Protein AF-A0A2H9N7B2-F1 (afdb_monomer_lite)

Foldseek 3Di:
DLLVVCVVVVVVLVNVLLVVLLQQLLQQLQVQWDQDAPWATAHALQRLLVSLQVSLVVRPVPQSLSSLLRSSLNSLQNRRPVSCVVCVVVNVDPDHDRCTRNSVSNNVVSNVVSVVVD

Sequence (118 aa):
YEFIRMLVSGHFIQILITIISVIIVSVFCHMFAKPVKGVGIAIPFFLPPFITVLVAFLLARGNAAAVAYISGTLGTLIGADISNLDKLDELGAPVASIGGAGTFDGIFLTGILSVLLI

Structure (mmCIF, N/CA/C/O backbone):
data_AF-A0A2H9N7B2-F1
#
_entry.id   AF-A0A2H9N7B2-F1
#
loop_
_atom_site.group_PDB
_atom_site.id
_atom_site.type_symbol
_atom_site.label_atom_id
_atom_site.label_alt_id
_atom_site.label_comp_id
_atom_site.label_asym_id
_atom_site.label_entity_id
_atom_site.label_seq_id
_atom_site.pdbx_PDB_ins_code
_atom_site.Cartn_x
_atom_site.Cartn_y
_atom_site.Cartn_z
_atom_site.occupancy
_atom_site.B_iso_or_equiv
_atom_site.auth_seq_id
_atom_site.auth_comp_id
_atom_site.auth_asym_id
_atom_site.auth_atom_id
_atom_site.pdbx_PDB_model_num
ATOM 1 N N . TYR A 1 1 ? 13.371 -5.944 -1.537 1.00 76.50 1 TYR A N 1
ATOM 2 C CA . TYR A 1 1 ? 14.180 -6.612 -2.576 1.00 76.50 1 TYR A CA 1
ATOM 3 C C . TYR A 1 1 ? 14.069 -5.888 -3.919 1.00 76.50 1 TYR A C 1
ATOM 5 O O . TYR A 1 1 ? 15.065 -5.303 -4.322 1.00 76.50 1 TYR A O 1
ATOM 13 N N . GLU A 1 2 ? 12.889 -5.810 -4.553 1.00 78.38 2 GLU A N 1
ATOM 14 C CA . GLU A 1 2 ? 12.726 -5.174 -5.883 1.00 78.38 2 GLU A CA 1
ATOM 15 C C . GLU A 1 2 ? 13.237 -3.725 -5.970 1.00 78.38 2 GLU A C 1
ATOM 17 O O . GLU A 1 2 ? 13.931 -3.371 -6.917 1.00 78.38 2 GLU A O 1
ATOM 22 N N . PHE A 1 3 ? 13.000 -2.902 -4.944 1.00 77.62 3 PHE A N 1
ATOM 23 C CA . PHE A 1 3 ? 13.512 -1.525 -4.916 1.00 77.62 3 PHE A CA 1
ATOM 24 C C . PHE A 1 3 ? 15.052 -1.453 -4.947 1.00 77.62 3 PHE A C 1
ATOM 26 O O . PHE A 1 3 ? 15.635 -0.659 -5.681 1.00 77.62 3 PHE A O 1
ATOM 33 N N . ILE A 1 4 ? 15.724 -2.329 -4.191 1.00 80.12 4 ILE A N 1
ATOM 34 C CA . ILE A 1 4 ? 17.193 -2.420 -4.169 1.00 80.12 4 ILE A CA 1
ATOM 35 C C . ILE A 1 4 ? 17.701 -2.925 -5.521 1.00 80.12 4 ILE A C 1
ATOM 37 O O . ILE A 1 4 ? 18.676 -2.399 -6.050 1.00 80.12 4 ILE A O 1
ATOM 41 N N . ARG A 1 5 ? 17.015 -3.906 -6.115 1.00 81.00 5 ARG A N 1
ATOM 42 C CA . ARG A 1 5 ? 17.339 -4.419 -7.448 1.00 81.00 5 ARG A CA 1
ATOM 43 C C . ARG A 1 5 ? 17.267 -3.311 -8.505 1.00 81.00 5 ARG A C 1
ATOM 45 O O . ARG A 1 5 ? 18.205 -3.166 -9.279 1.00 81.00 5 ARG A O 1
ATOM 52 N N . MET A 1 6 ? 16.217 -2.487 -8.494 1.00 79.06 6 MET A N 1
ATOM 53 C CA . MET A 1 6 ? 16.089 -1.334 -9.398 1.00 79.06 6 MET A CA 1
ATOM 54 C C . MET A 1 6 ? 17.223 -0.314 -9.221 1.00 79.06 6 MET A C 1
ATOM 56 O O . MET A 1 6 ? 17.749 0.180 -10.221 1.00 79.06 6 MET A O 1
ATOM 60 N N . LEU A 1 7 ? 17.616 -0.028 -7.972 1.00 79.00 7 LEU A N 1
ATOM 61 C CA . LEU A 1 7 ? 18.741 0.858 -7.647 1.00 79.00 7 LEU A CA 1
ATOM 62 C C . LEU A 1 7 ? 20.065 0.332 -8.201 1.00 79.00 7 LEU A C 1
ATOM 64 O O . LEU A 1 7 ? 20.788 1.070 -8.865 1.00 79.00 7 LEU A O 1
ATOM 68 N N . VAL A 1 8 ? 20.365 -0.946 -7.970 1.00 79.88 8 VAL A N 1
ATOM 69 C CA . VAL A 1 8 ? 21.622 -1.569 -8.411 1.00 79.88 8 VAL A CA 1
ATOM 70 C C . VAL A 1 8 ? 21.688 -1.696 -9.938 1.00 79.88 8 VAL A C 1
ATOM 72 O O . VAL A 1 8 ? 22.760 -1.555 -10.516 1.00 79.88 8 VAL A O 1
ATOM 75 N N . SER A 1 9 ? 20.554 -1.910 -10.611 1.00 78.94 9 SER A N 1
ATOM 76 C CA . SER A 1 9 ? 20.481 -1.974 -12.078 1.00 78.94 9 SER A CA 1
ATOM 77 C C . SER A 1 9 ? 20.488 -0.605 -12.776 1.00 78.94 9 SER A C 1
ATOM 79 O O . SER A 1 9 ? 20.444 -0.559 -14.002 1.00 78.94 9 SER A O 1
ATOM 81 N N . GLY A 1 10 ? 20.525 0.511 -12.036 1.00 79.31 10 GLY A N 1
ATOM 82 C CA . GLY A 1 10 ? 20.560 1.858 -12.617 1.00 79.31 10 GLY A CA 1
ATOM 83 C C . GLY A 1 10 ? 19.252 2.297 -13.289 1.00 79.31 10 GLY A C 1
ATOM 84 O O . GLY A 1 10 ? 19.253 3.216 -14.107 1.00 79.31 10 GLY A O 1
ATOM 85 N N . HIS A 1 11 ? 18.114 1.677 -12.954 1.00 82.50 11 HIS A N 1
ATOM 86 C CA . HIS A 1 11 ? 16.809 2.003 -13.541 1.00 82.50 11 HIS A CA 1
ATOM 87 C C . HIS A 1 11 ? 16.173 3.252 -12.897 1.00 82.50 11 HIS A C 1
ATOM 89 O O . HIS A 1 11 ? 15.059 3.204 -12.375 1.00 82.50 11 HIS A O 1
ATOM 95 N N . PHE A 1 12 ? 16.864 4.396 -12.940 1.00 85.75 12 PHE A N 1
ATOM 96 C CA . PHE A 1 12 ? 16.452 5.635 -12.258 1.00 85.75 12 PHE A CA 1
ATOM 97 C C . PHE A 1 12 ? 15.040 6.112 -12.626 1.00 85.75 12 PHE A C 1
ATOM 99 O O . PHE A 1 12 ? 14.281 6.532 -11.755 1.00 85.75 12 PHE A O 1
ATOM 106 N N . ILE A 1 13 ? 14.652 5.987 -13.898 1.00 87.69 13 ILE A N 1
ATOM 107 C CA . ILE A 1 13 ? 13.305 6.348 -14.367 1.00 87.69 13 ILE A CA 1
ATOM 108 C C . ILE A 1 13 ? 12.238 5.467 -13.698 1.00 87.69 13 ILE A C 1
ATOM 110 O O . ILE A 1 13 ? 11.210 5.972 -13.258 1.00 87.69 13 ILE A O 1
ATOM 114 N N . GLN A 1 14 ? 12.490 4.162 -13.559 1.00 88.38 14 GLN A N 1
ATOM 115 C CA . GLN A 1 14 ? 11.549 3.239 -12.915 1.00 88.38 14 GLN A CA 1
ATOM 116 C C . GLN A 1 14 ? 11.439 3.493 -11.412 1.00 88.38 14 GLN A C 1
ATOM 118 O O . GLN A 1 14 ? 10.354 3.366 -10.847 1.00 88.38 14 GLN A O 1
ATOM 123 N N . ILE A 1 15 ? 12.533 3.897 -10.765 1.00 90.69 15 ILE A N 1
ATOM 124 C CA . ILE A 1 15 ? 12.521 4.301 -9.354 1.00 90.69 15 ILE A CA 1
ATOM 125 C C . ILE A 1 15 ? 11.640 5.535 -9.173 1.00 90.69 15 ILE A C 1
ATOM 127 O O . ILE A 1 15 ? 10.780 5.543 -8.295 1.00 90.69 15 ILE A O 1
ATOM 131 N N . LEU A 1 16 ? 11.798 6.545 -10.034 1.00 93.12 16 LEU A N 1
ATOM 132 C CA . LEU A 1 16 ? 10.959 7.741 -9.999 1.00 93.12 16 LEU A CA 1
ATOM 133 C C . LEU A 1 16 ? 9.479 7.390 -10.208 1.00 93.12 16 LEU A C 1
ATOM 135 O O . LEU A 1 16 ? 8.634 7.820 -9.426 1.00 93.12 16 LEU A O 1
ATOM 139 N N . ILE A 1 17 ? 9.171 6.547 -11.200 1.00 94.88 17 ILE A N 1
ATOM 140 C CA . ILE A 1 17 ? 7.812 6.034 -11.440 1.00 94.88 17 ILE A CA 1
ATOM 141 C C . ILE A 1 17 ? 7.275 5.301 -10.206 1.00 94.88 17 ILE A C 1
ATOM 143 O O . ILE A 1 17 ? 6.119 5.494 -9.836 1.00 94.88 17 ILE A O 1
ATOM 147 N N . THR A 1 18 ? 8.102 4.491 -9.544 1.00 95.38 18 THR A N 1
ATOM 148 C CA . THR A 1 18 ? 7.714 3.750 -8.337 1.00 95.38 18 THR A CA 1
ATOM 149 C C . THR A 1 18 ? 7.363 4.699 -7.200 1.00 95.38 18 THR A C 1
ATOM 151 O O . THR A 1 18 ? 6.316 4.536 -6.585 1.00 95.38 18 THR A O 1
ATOM 154 N N . ILE A 1 19 ? 8.192 5.716 -6.948 1.00 96.06 19 ILE A N 1
ATOM 155 C CA . ILE A 1 19 ? 7.944 6.718 -5.901 1.00 96.06 19 ILE A CA 1
ATOM 156 C C . ILE A 1 19 ? 6.648 7.481 -6.188 1.00 96.06 19 ILE A C 1
ATOM 158 O O . ILE A 1 19 ? 5.801 7.600 -5.305 1.00 96.06 19 ILE A O 1
ATOM 162 N N . ILE A 1 20 ? 6.449 7.935 -7.430 1.00 97.06 20 ILE A N 1
ATOM 163 C CA . ILE A 1 20 ? 5.206 8.604 -7.845 1.00 97.06 20 ILE A CA 1
ATOM 164 C C . ILE A 1 20 ? 4.004 7.672 -7.641 1.00 97.06 20 ILE A C 1
ATOM 166 O O . ILE A 1 20 ? 2.986 8.089 -7.097 1.00 97.06 20 ILE A O 1
ATOM 170 N N . SER A 1 21 ? 4.134 6.398 -8.010 1.00 97.00 21 SER A N 1
ATOM 171 C CA . SER A 1 21 ? 3.070 5.404 -7.847 1.00 97.00 21 SER A CA 1
ATOM 172 C C . SER A 1 21 ? 2.733 5.159 -6.373 1.00 97.00 21 SER A C 1
ATOM 174 O O . SER A 1 21 ? 1.557 5.103 -6.027 1.00 97.00 21 SER A O 1
ATOM 176 N N . VAL A 1 22 ? 3.739 5.073 -5.490 1.00 98.19 22 VAL A N 1
ATOM 177 C CA . VAL A 1 22 ? 3.549 4.969 -4.029 1.00 98.19 22 VAL A CA 1
ATOM 178 C C . VAL A 1 22 ? 2.765 6.170 -3.508 1.00 98.19 22 VAL A C 1
ATOM 180 O O . VAL A 1 22 ? 1.804 5.985 -2.766 1.00 98.19 22 VAL A O 1
ATOM 183 N N . ILE A 1 23 ? 3.138 7.387 -3.917 1.00 98.25 23 ILE A N 1
ATOM 184 C CA . ILE A 1 23 ? 2.455 8.618 -3.497 1.00 98.25 23 ILE A CA 1
ATOM 185 C C . ILE A 1 23 ? 0.991 8.593 -3.945 1.00 98.25 23 ILE A C 1
ATOM 187 O O . ILE A 1 23 ? 0.105 8.836 -3.130 1.00 98.25 23 ILE A O 1
ATOM 191 N N . ILE A 1 24 ? 0.723 8.252 -5.210 1.00 98.06 24 ILE A N 1
ATOM 192 C CA . ILE A 1 24 ? -0.645 8.185 -5.740 1.00 98.06 24 ILE A CA 1
ATOM 193 C C . ILE A 1 24 ? -1.472 7.166 -4.949 1.00 98.06 24 ILE A C 1
ATOM 195 O O . ILE A 1 24 ? -2.524 7.519 -4.417 1.00 98.06 24 ILE A O 1
ATOM 199 N N . VAL A 1 25 ? -0.993 5.925 -4.822 1.00 98.06 25 VAL A N 1
ATOM 200 C CA . VAL A 1 25 ? -1.706 4.865 -4.087 1.00 98.06 25 VAL A CA 1
ATOM 201 C C . VAL A 1 25 ? -1.942 5.279 -2.632 1.00 98.06 25 VAL A C 1
ATOM 203 O O . VAL A 1 25 ? -3.043 5.085 -2.121 1.00 98.06 25 VAL A O 1
ATOM 206 N N . SER A 1 26 ? -0.957 5.909 -1.986 1.00 98.12 26 SER A N 1
ATOM 207 C CA . SER A 1 26 ? -1.073 6.411 -0.614 1.00 98.12 26 SER A CA 1
ATOM 208 C C . SER A 1 26 ? -2.157 7.470 -0.462 1.00 98.12 26 SER A C 1
ATOM 210 O O . SER A 1 26 ? -2.953 7.391 0.471 1.00 98.12 26 SER A O 1
ATOM 212 N N . VAL A 1 27 ? -2.226 8.444 -1.372 1.00 98.19 27 VAL A N 1
ATOM 213 C CA . VAL A 1 27 ? -3.264 9.486 -1.336 1.00 98.19 27 VAL A CA 1
ATOM 214 C C . VAL A 1 27 ? -4.651 8.857 -1.464 1.00 98.19 27 VAL A C 1
ATOM 216 O O . VAL A 1 27 ? -5.527 9.141 -0.649 1.00 98.19 27 VAL A O 1
ATOM 219 N N . PHE A 1 28 ? -4.841 7.947 -2.423 1.00 97.75 28 PHE A N 1
ATOM 220 C CA . PHE A 1 28 ? -6.118 7.249 -2.584 1.00 97.75 28 PHE A CA 1
ATOM 221 C C . PHE A 1 28 ? -6.470 6.396 -1.360 1.00 97.75 28 PHE A C 1
ATOM 223 O O . PHE A 1 28 ? -7.598 6.466 -0.886 1.00 97.75 28 PHE A O 1
ATOM 230 N N . CYS A 1 29 ? -5.533 5.627 -0.805 1.00 97.12 29 CYS A N 1
ATOM 231 C CA . CYS A 1 29 ? -5.814 4.815 0.382 1.00 97.12 29 CYS A CA 1
ATOM 232 C C . CYS A 1 29 ? -6.170 5.689 1.592 1.00 97.12 29 CYS A C 1
ATOM 234 O O . CYS A 1 29 ? -7.132 5.386 2.294 1.00 97.12 29 CYS A O 1
ATOM 236 N N . HIS A 1 30 ? -5.468 6.808 1.790 1.00 96.62 30 HIS A N 1
ATOM 237 C CA . HIS A 1 30 ? -5.751 7.746 2.875 1.00 96.62 30 HIS A CA 1
ATOM 238 C C . HIS A 1 30 ? -7.154 8.354 2.778 1.00 96.62 30 HIS A C 1
ATOM 240 O O . HIS A 1 30 ? -7.870 8.405 3.774 1.00 96.62 30 HIS A O 1
ATOM 246 N N . MET A 1 31 ? -7.581 8.757 1.576 1.00 96.56 31 MET A N 1
ATOM 247 C CA . MET A 1 31 ? -8.902 9.362 1.356 1.00 96.56 31 MET A CA 1
ATOM 248 C C . MET A 1 31 ? -10.072 8.441 1.730 1.00 96.56 31 MET A C 1
ATOM 250 O O . MET A 1 31 ? -11.151 8.924 2.070 1.00 96.56 31 MET A O 1
ATOM 254 N N . PHE A 1 32 ? -9.880 7.124 1.642 1.00 95.62 32 PHE A N 1
ATOM 255 C CA . PHE A 1 32 ? -10.924 6.133 1.911 1.00 95.62 32 PHE A CA 1
ATOM 256 C C . PHE A 1 32 ? -10.754 5.419 3.257 1.00 95.62 32 PHE A C 1
ATOM 258 O O . PHE A 1 32 ? -11.638 4.651 3.645 1.00 95.62 32 PHE A O 1
ATOM 265 N N . ALA A 1 33 ? -9.660 5.683 3.972 1.00 94.38 33 ALA A N 1
ATOM 266 C CA . ALA A 1 33 ? -9.403 5.152 5.299 1.00 94.38 33 ALA A CA 1
ATOM 267 C C . ALA A 1 33 ? -10.294 5.814 6.348 1.00 94.38 33 ALA A C 1
ATOM 269 O O . ALA A 1 33 ? -10.448 7.037 6.388 1.00 94.38 33 ALA A O 1
ATOM 270 N N . LYS A 1 34 ? -10.894 4.990 7.208 1.00 92.25 34 LYS A N 1
ATOM 271 C CA . LYS A 1 34 ? -11.778 5.449 8.281 1.00 92.25 34 LYS A CA 1
ATOM 272 C C . LYS A 1 34 ? -11.426 4.761 9.596 1.00 92.25 34 LYS A C 1
ATOM 274 O O . LYS A 1 34 ? -11.335 3.534 9.614 1.00 92.25 34 LYS A O 1
ATOM 279 N N . PRO A 1 35 ? -11.282 5.505 10.702 1.00 89.50 35 PRO A N 1
ATOM 280 C CA . PRO A 1 35 ? -11.165 4.897 12.017 1.00 89.50 35 PRO A CA 1
ATOM 281 C C . PRO A 1 35 ? -12.504 4.247 12.394 1.00 89.50 35 PRO A C 1
ATOM 283 O O . PRO A 1 35 ? -13.557 4.885 12.388 1.00 89.50 35 PRO A O 1
ATOM 286 N N . VAL A 1 36 ? -12.474 2.953 12.701 1.00 88.19 36 VAL A N 1
ATOM 287 C CA . VAL A 1 36 ? -13.634 2.163 13.123 1.00 88.19 36 VAL A CA 1
ATOM 288 C C . VAL A 1 36 ? -13.364 1.610 14.518 1.00 88.19 36 VAL A C 1
ATOM 290 O O . VAL A 1 36 ? -12.439 0.821 14.732 1.00 88.19 36 VAL A O 1
ATOM 293 N N . LYS A 1 37 ? -14.191 2.019 15.487 1.00 86.38 37 LYS A N 1
ATOM 294 C CA . LYS A 1 37 ? -14.072 1.610 16.895 1.00 86.38 37 LYS A CA 1
ATOM 295 C C . LYS A 1 37 ? -14.065 0.089 17.036 1.00 86.38 37 LYS A C 1
ATOM 297 O O . LYS A 1 37 ? -14.906 -0.596 16.459 1.00 86.38 37 LYS A O 1
ATOM 302 N N . GLY A 1 38 ? -13.115 -0.426 17.815 1.00 81.69 38 GLY A N 1
ATOM 303 C CA . GLY A 1 38 ? -12.940 -1.864 18.048 1.00 81.69 38 GLY A CA 1
ATOM 304 C C . GLY A 1 38 ? -12.367 -2.659 16.867 1.00 81.69 38 GLY A C 1
ATOM 305 O O . GLY A 1 38 ? -12.166 -3.860 17.009 1.00 81.69 38 GLY A O 1
ATOM 306 N N . VAL A 1 39 ? -12.086 -2.015 15.728 1.00 83.06 39 VAL A N 1
ATOM 307 C CA . VAL A 1 39 ? -11.543 -2.661 14.521 1.00 83.06 39 VAL A CA 1
ATOM 308 C C . VAL A 1 39 ? -10.171 -2.087 14.153 1.00 83.06 39 VAL A C 1
ATOM 310 O O . VAL A 1 39 ? -9.245 -2.846 13.880 1.00 83.06 39 VAL A O 1
ATOM 313 N N . GLY A 1 40 ? -10.015 -0.762 14.188 1.00 87.06 40 GLY A N 1
ATOM 314 C CA . GLY A 1 40 ? -8.806 -0.065 13.742 1.00 87.06 40 GLY A CA 1
ATOM 315 C C . GLY A 1 40 ? -9.093 0.837 12.547 1.00 87.06 40 GLY A C 1
ATOM 316 O O . GLY A 1 40 ? -10.205 1.342 12.401 1.00 87.06 40 GLY A O 1
ATOM 317 N N . ILE A 1 41 ? -8.095 1.057 11.694 1.00 90.75 41 ILE A N 1
ATOM 318 C CA . ILE A 1 41 ? -8.230 1.919 10.518 1.00 90.75 41 ILE A CA 1
ATOM 319 C C . ILE A 1 41 ? -8.663 1.062 9.333 1.00 90.75 41 ILE A C 1
ATOM 321 O O . ILE A 1 41 ? -7.892 0.259 8.820 1.00 90.75 41 ILE A O 1
ATOM 325 N N . ALA A 1 42 ? -9.925 1.197 8.934 1.00 92.19 42 ALA A N 1
ATOM 326 C CA . ALA A 1 42 ? -10.530 0.362 7.911 1.00 92.19 42 ALA A CA 1
ATOM 327 C C . ALA A 1 42 ? -10.467 1.013 6.529 1.00 92.19 42 ALA A C 1
ATOM 329 O O . ALA A 1 42 ? -10.747 2.207 6.383 1.00 92.19 42 ALA A O 1
ATOM 330 N N . ILE A 1 43 ? -10.189 0.201 5.509 1.00 95.12 43 ILE A N 1
ATOM 331 C CA . ILE A 1 43 ? -10.286 0.579 4.095 1.00 95.12 43 ILE A CA 1
ATOM 332 C C . ILE A 1 43 ? -11.082 -0.475 3.314 1.00 95.12 43 ILE A C 1
ATOM 334 O O . ILE A 1 43 ? -11.098 -1.648 3.694 1.00 95.12 43 ILE A O 1
ATOM 338 N N . PRO A 1 44 ? -11.720 -0.117 2.186 1.00 94.44 44 PRO A N 1
ATOM 339 C CA . PRO A 1 44 ? -12.296 -1.114 1.290 1.00 94.44 44 PRO A CA 1
ATOM 340 C C . PRO A 1 44 ? -11.191 -2.022 0.723 1.00 94.44 44 PRO A C 1
ATOM 342 O O . PRO A 1 44 ? -10.304 -1.541 0.022 1.00 94.44 44 PRO A O 1
ATOM 345 N N . PHE A 1 45 ? -11.255 -3.331 0.983 1.00 90.88 45 PHE A N 1
ATOM 346 C CA . PHE A 1 45 ? -10.170 -4.274 0.653 1.00 90.88 45 PHE A CA 1
ATOM 347 C C . PHE A 1 45 ? -9.780 -4.305 -0.840 1.00 90.88 45 PHE A C 1
ATOM 349 O O . PHE A 1 45 ? -8.637 -4.585 -1.184 1.00 90.88 45 PHE A O 1
ATOM 356 N N . PHE A 1 46 ? -10.720 -4.016 -1.746 1.00 93.62 46 PHE A N 1
ATOM 357 C CA . PHE A 1 46 ? -10.492 -4.016 -3.196 1.00 93.62 46 PHE A CA 1
ATOM 358 C C . PHE A 1 46 ? -9.913 -2.695 -3.723 1.00 93.62 46 PHE A C 1
ATOM 360 O O . PHE A 1 46 ? -9.452 -2.642 -4.864 1.00 93.62 46 PHE A O 1
ATOM 367 N N . LEU A 1 47 ? -9.947 -1.624 -2.924 1.00 95.25 47 LEU A N 1
ATOM 368 C CA . LEU A 1 47 ? -9.508 -0.303 -3.360 1.00 95.25 47 LEU A CA 1
ATOM 369 C C . LEU A 1 47 ? -7.997 -0.273 -3.644 1.00 95.25 47 LEU A C 1
ATOM 371 O O . LEU A 1 47 ? -7.642 0.121 -4.757 1.00 95.25 47 LEU A O 1
ATOM 375 N N . PRO A 1 48 ? -7.105 -0.718 -2.733 1.00 96.06 48 PRO A N 1
ATOM 376 C CA . PRO A 1 48 ? -5.678 -0.724 -3.032 1.00 96.06 48 PRO A CA 1
ATOM 377 C C . PRO A 1 48 ? -5.286 -1.515 -4.285 1.00 96.06 48 PRO A C 1
ATOM 379 O O . PRO A 1 48 ? -4.660 -0.920 -5.162 1.00 96.06 48 PRO A O 1
ATOM 382 N N . PRO A 1 49 ? -5.698 -2.789 -4.461 1.00 96.31 49 PRO A N 1
ATOM 383 C CA . PRO A 1 49 ? -5.311 -3.558 -5.640 1.00 96.31 49 PRO A CA 1
ATOM 384 C C . PRO A 1 49 ? -5.809 -2.924 -6.937 1.00 96.31 49 PRO A C 1
ATOM 386 O O . PRO A 1 49 ? -5.075 -2.893 -7.923 1.00 96.31 49 PRO A O 1
ATOM 389 N N . PHE A 1 50 ? -7.022 -2.367 -6.941 1.00 96.62 50 PHE A N 1
ATOM 390 C CA . PHE A 1 50 ? -7.566 -1.704 -8.121 1.00 96.62 50 PHE A CA 1
ATOM 391 C C . PHE A 1 50 ? -6.755 -0.462 -8.514 1.00 96.62 50 PHE A C 1
ATOM 393 O O . PHE A 1 50 ? -6.331 -0.337 -9.666 1.00 96.62 50 PHE A O 1
ATOM 400 N N . ILE A 1 51 ? -6.499 0.438 -7.557 1.00 97.31 51 ILE A N 1
ATOM 401 C CA . ILE A 1 51 ? -5.726 1.660 -7.812 1.00 97.31 51 ILE A CA 1
ATOM 402 C C . ILE A 1 51 ? -4.298 1.307 -8.223 1.00 97.31 51 ILE A C 1
ATOM 404 O O . ILE A 1 51 ? -3.779 1.871 -9.184 1.00 97.31 51 ILE A O 1
ATOM 408 N N . THR A 1 52 ? -3.671 0.342 -7.554 1.00 96.88 52 THR A N 1
ATOM 409 C CA . THR A 1 52 ? -2.307 -0.074 -7.873 1.00 96.88 52 THR A CA 1
ATOM 410 C C . THR A 1 52 ? -2.180 -0.648 -9.277 1.00 96.88 52 THR A C 1
ATOM 412 O O . THR A 1 52 ? -1.267 -0.252 -10.000 1.00 96.88 52 THR A O 1
ATOM 415 N N . VAL A 1 53 ? -3.079 -1.546 -9.691 1.00 95.50 53 VAL A N 1
ATOM 416 C CA . VAL A 1 53 ? -3.052 -2.116 -11.047 1.00 95.50 53 VAL A CA 1
ATOM 417 C C . VAL A 1 53 ? -3.213 -1.016 -12.091 1.00 95.50 53 VAL A C 1
ATOM 419 O O . VAL A 1 53 ? -2.452 -0.974 -13.056 1.00 95.50 53 VAL A O 1
ATOM 422 N N . LEU A 1 54 ? -4.149 -0.087 -11.877 1.00 95.88 54 LEU A N 1
ATOM 423 C CA . LEU A 1 54 ? -4.383 1.031 -12.788 1.00 95.88 54 LEU A CA 1
ATOM 424 C C . LEU A 1 54 ? -3.143 1.930 -12.902 1.00 95.88 54 LEU A C 1
ATOM 426 O O . LEU A 1 54 ? -2.699 2.240 -14.007 1.00 95.88 54 LEU A O 1
ATOM 430 N N . VAL A 1 55 ? -2.546 2.311 -11.773 1.00 96.12 55 VAL A N 1
ATOM 431 C CA . VAL A 1 55 ? -1.353 3.170 -11.733 1.00 96.12 55 VAL A CA 1
ATOM 432 C C . VAL A 1 55 ? -0.148 2.477 -12.373 1.00 96.12 55 VAL A C 1
ATOM 434 O O . VAL A 1 55 ? 0.523 3.071 -13.219 1.00 96.12 55 VAL A O 1
ATOM 437 N N . ALA A 1 56 ? 0.109 1.214 -12.029 1.00 95.06 56 ALA A N 1
ATOM 438 C CA . ALA A 1 56 ? 1.227 0.453 -12.578 1.00 95.06 56 ALA A CA 1
ATOM 439 C C . ALA A 1 56 ? 1.077 0.220 -14.089 1.00 95.06 56 ALA A C 1
ATOM 441 O O . ALA A 1 56 ? 2.044 0.381 -14.833 1.00 95.06 56 ALA A O 1
ATOM 442 N N . PHE A 1 57 ? -0.133 -0.088 -14.563 1.00 93.00 57 PHE A N 1
ATOM 443 C CA . PHE A 1 57 ? -0.408 -0.277 -15.987 1.00 93.00 57 PHE A CA 1
ATOM 444 C C . PHE A 1 57 ? -0.192 1.007 -16.804 1.00 93.00 57 PHE A C 1
ATOM 446 O O . PHE A 1 57 ? 0.340 0.962 -17.916 1.00 93.00 57 PHE A O 1
ATOM 453 N N . LEU A 1 58 ? -0.573 2.165 -16.254 1.00 93.94 58 LEU A N 1
ATOM 454 C CA . LEU A 1 58 ? -0.425 3.450 -16.938 1.00 93.94 58 LEU A CA 1
ATOM 455 C C . LEU A 1 58 ? 1.015 3.976 -16.919 1.00 93.94 58 LEU A C 1
ATOM 457 O O . LEU A 1 58 ? 1.481 4.489 -17.936 1.00 93.94 58 LEU A O 1
ATOM 461 N N . LEU A 1 59 ? 1.712 3.865 -15.784 1.00 93.00 59 LEU A N 1
ATOM 462 C CA . LEU A 1 59 ? 2.994 4.545 -15.574 1.00 93.00 59 LEU A CA 1
ATOM 463 C C . LEU A 1 59 ? 4.220 3.651 -15.788 1.00 93.00 59 LEU A C 1
ATOM 465 O O . LEU A 1 59 ? 5.282 4.164 -16.128 1.00 93.00 59 LEU A O 1
ATOM 469 N N . ALA A 1 60 ? 4.105 2.333 -15.611 1.00 89.12 60 ALA A N 1
ATOM 470 C CA . ALA A 1 60 ? 5.247 1.419 -15.553 1.00 89.12 60 ALA A CA 1
ATOM 471 C C . ALA A 1 60 ? 5.279 0.409 -16.712 1.00 89.12 60 ALA A C 1
ATOM 473 O O . ALA A 1 60 ? 5.538 -0.778 -16.504 1.00 89.12 60 ALA A O 1
ATOM 474 N N . ARG A 1 61 ? 5.046 0.871 -17.952 1.00 78.00 61 ARG A N 1
ATOM 475 C CA . ARG A 1 61 ? 5.147 0.027 -19.160 1.00 78.00 61 ARG A CA 1
ATOM 476 C C . ARG A 1 61 ? 6.538 -0.626 -19.233 1.00 78.00 61 ARG A C 1
ATOM 478 O O . ARG A 1 61 ? 7.532 0.057 -19.458 1.00 78.00 61 ARG A O 1
ATOM 485 N N . GLY A 1 62 ? 6.597 -1.940 -19.004 1.00 80.69 62 GLY A N 1
ATOM 486 C CA . GLY A 1 62 ? 7.826 -2.747 -18.986 1.00 80.69 62 GLY A CA 1
ATOM 487 C C . GLY A 1 62 ? 8.323 -3.188 -17.600 1.00 80.69 62 GLY A C 1
ATOM 488 O O . GLY A 1 62 ? 9.206 -4.035 -17.535 1.00 80.69 62 GLY A O 1
ATOM 489 N N . ASN A 1 63 ? 7.777 -2.660 -16.496 1.00 87.25 63 ASN A N 1
ATOM 490 C CA . ASN A 1 63 ? 8.071 -3.151 -15.138 1.00 87.25 63 ASN A CA 1
ATOM 491 C C . ASN A 1 63 ? 6.848 -3.068 -14.202 1.00 87.25 63 ASN A C 1
ATOM 493 O O . ASN A 1 63 ? 6.962 -2.781 -13.008 1.00 87.25 63 ASN A O 1
ATOM 497 N N . ALA A 1 64 ? 5.657 -3.275 -14.773 1.00 91.75 64 ALA A N 1
ATOM 498 C CA . ALA A 1 64 ? 4.381 -3.089 -14.091 1.00 91.75 64 ALA A CA 1
ATOM 499 C C . ALA A 1 64 ? 4.249 -3.992 -12.860 1.00 91.75 64 ALA A C 1
ATOM 501 O O . ALA A 1 64 ? 3.803 -3.516 -11.822 1.00 91.75 64 ALA A O 1
ATOM 502 N N . ALA A 1 65 ? 4.717 -5.242 -12.933 1.00 92.94 65 ALA A N 1
ATOM 503 C CA . ALA A 1 65 ? 4.703 -6.170 -11.806 1.00 92.94 65 ALA A CA 1
ATOM 504 C C . ALA A 1 65 ? 5.471 -5.639 -10.578 1.00 92.94 65 ALA A C 1
ATOM 506 O O . ALA A 1 65 ? 4.908 -5.550 -9.486 1.00 92.94 65 ALA A O 1
ATOM 507 N N . ALA A 1 66 ? 6.732 -5.215 -10.738 1.00 92.69 66 ALA A N 1
ATOM 508 C CA . ALA A 1 66 ? 7.527 -4.724 -9.609 1.00 92.69 66 ALA A CA 1
ATOM 509 C C . ALA A 1 66 ? 6.989 -3.395 -9.063 1.00 92.69 66 ALA A C 1
ATOM 511 O O . ALA A 1 66 ? 6.913 -3.210 -7.846 1.00 92.69 66 ALA A O 1
ATOM 512 N N . VAL A 1 67 ? 6.577 -2.479 -9.948 1.00 94.56 67 VAL A N 1
ATOM 513 C CA . VAL A 1 67 ? 5.978 -1.204 -9.530 1.00 94.56 67 VAL A CA 1
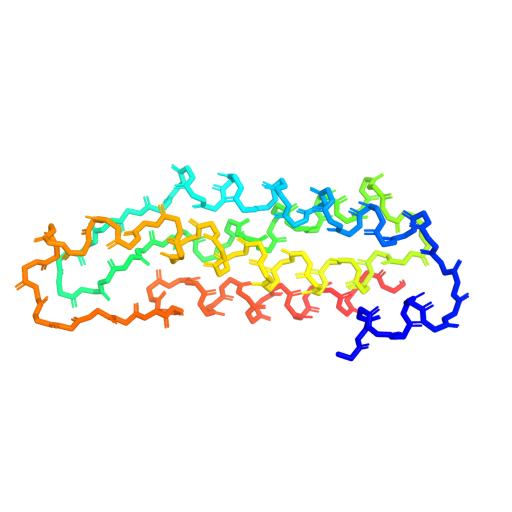ATOM 514 C C . VAL A 1 67 ? 4.664 -1.441 -8.793 1.00 94.56 67 VAL A C 1
ATOM 516 O O . VAL A 1 67 ? 4.461 -0.836 -7.742 1.00 94.56 67 VAL A O 1
ATOM 519 N N . ALA A 1 68 ? 3.802 -2.341 -9.274 1.00 96.00 68 ALA A N 1
ATOM 520 C CA . ALA A 1 68 ? 2.562 -2.711 -8.599 1.00 96.00 68 ALA A CA 1
ATOM 521 C C . ALA A 1 68 ? 2.841 -3.296 -7.210 1.00 96.00 68 ALA A C 1
ATOM 523 O O . ALA A 1 68 ? 2.278 -2.834 -6.222 1.00 96.00 68 ALA A O 1
ATOM 524 N N . TYR A 1 69 ? 3.775 -4.241 -7.102 1.00 95.25 69 TYR A N 1
ATOM 525 C CA . TYR A 1 69 ? 4.117 -4.845 -5.817 1.00 95.25 69 TYR A CA 1
ATOM 526 C C . TYR A 1 69 ? 4.595 -3.803 -4.791 1.00 95.25 69 TYR A C 1
ATOM 528 O O . TYR A 1 69 ? 4.097 -3.760 -3.662 1.00 95.25 69 TYR A O 1
ATOM 536 N N . ILE A 1 70 ? 5.532 -2.929 -5.183 1.00 95.81 70 ILE A N 1
ATOM 537 C CA . ILE A 1 70 ? 6.097 -1.912 -4.284 1.00 95.81 70 ILE A CA 1
ATOM 538 C C . ILE A 1 70 ? 5.049 -0.848 -3.942 1.00 95.81 70 ILE A C 1
ATOM 540 O O . ILE A 1 70 ? 4.831 -0.560 -2.766 1.00 95.81 70 ILE A O 1
ATOM 544 N N . SER A 1 71 ? 4.410 -0.256 -4.956 1.00 97.25 71 SER A N 1
ATOM 545 C CA . SER A 1 71 ? 3.472 0.856 -4.765 1.00 97.25 71 SER A CA 1
ATOM 546 C C . SER A 1 71 ? 2.187 0.441 -4.072 1.00 97.25 71 SER A C 1
ATOM 548 O O . SER A 1 71 ? 1.702 1.187 -3.230 1.00 97.25 71 SER A O 1
ATOM 550 N N . GLY A 1 72 ? 1.678 -0.757 -4.345 1.00 96.50 72 GLY A N 1
ATOM 551 C CA . GLY A 1 72 ? 0.537 -1.304 -3.630 1.00 96.50 72 GLY A CA 1
ATOM 552 C C . GLY A 1 72 ? 0.850 -1.612 -2.183 1.00 96.50 72 GLY A C 1
ATOM 553 O O . GLY A 1 72 ? 0.117 -1.188 -1.300 1.00 96.50 72 GLY A O 1
ATOM 554 N N . THR A 1 73 ? 1.977 -2.262 -1.900 1.00 96.00 73 THR A N 1
ATOM 555 C CA . THR A 1 73 ? 2.331 -2.585 -0.511 1.00 96.00 73 THR A CA 1
ATOM 556 C C . THR A 1 73 ? 2.602 -1.323 0.307 1.00 96.00 73 THR A C 1
ATOM 558 O O . THR A 1 73 ? 1.964 -1.088 1.332 1.00 96.00 73 THR A O 1
ATOM 561 N N . LEU A 1 74 ? 3.536 -0.485 -0.155 1.00 96.81 74 LEU A N 1
ATOM 562 C CA . LEU A 1 74 ? 3.952 0.703 0.589 1.00 96.81 74 LEU A CA 1
ATOM 563 C C . LEU A 1 74 ? 2.886 1.792 0.558 1.00 96.81 74 LEU A C 1
ATOM 565 O O . LEU A 1 74 ? 2.622 2.400 1.587 1.00 96.81 74 LEU A O 1
ATOM 569 N N . GLY A 1 75 ? 2.251 2.023 -0.591 1.00 97.31 75 GLY A N 1
ATOM 570 C CA . GLY A 1 75 ? 1.198 3.026 -0.714 1.00 97.31 75 GLY A CA 1
ATOM 571 C C . GLY A 1 75 ? 0.011 2.712 0.191 1.00 97.31 75 GLY A C 1
ATOM 572 O O . GLY A 1 75 ? -0.466 3.608 0.877 1.00 97.31 75 GLY A O 1
ATOM 573 N N . THR A 1 76 ? -0.416 1.447 0.278 1.00 96.94 76 THR A N 1
ATOM 574 C CA . THR A 1 76 ? -1.518 1.077 1.182 1.00 96.94 76 THR A CA 1
ATOM 575 C C . THR A 1 76 ? -1.144 1.296 2.640 1.00 96.94 76 THR A C 1
ATOM 577 O O . THR A 1 76 ? -1.894 1.959 3.345 1.00 96.94 76 THR A O 1
ATOM 580 N N . LEU A 1 77 ? 0.020 0.814 3.091 1.00 95.19 77 LEU A N 1
ATOM 581 C CA . LEU A 1 77 ? 0.465 1.004 4.479 1.00 95.19 77 LEU A CA 1
ATOM 582 C C . LEU A 1 77 ? 0.616 2.485 4.837 1.00 95.19 77 LEU A C 1
ATOM 584 O O . LEU A 1 77 ? 0.162 2.924 5.891 1.00 95.19 77 LEU A O 1
ATOM 588 N N . ILE A 1 78 ? 1.245 3.272 3.961 1.00 96.50 78 ILE A N 1
ATOM 589 C CA . ILE A 1 78 ? 1.457 4.698 4.217 1.00 96.50 78 ILE A CA 1
ATOM 590 C C . ILE A 1 78 ? 0.113 5.429 4.244 1.00 96.50 78 ILE A C 1
ATOM 592 O O . ILE A 1 78 ? -0.144 6.209 5.160 1.00 96.50 78 ILE A O 1
ATOM 596 N N . GLY A 1 79 ? -0.754 5.175 3.266 1.00 96.19 79 GLY A N 1
ATOM 597 C CA . GLY A 1 79 ? -2.012 5.895 3.115 1.00 96.19 79 GLY A CA 1
ATOM 598 C C . GLY A 1 79 ? -3.065 5.493 4.138 1.00 96.19 79 GLY A C 1
ATOM 599 O O . GLY A 1 79 ? -3.655 6.354 4.787 1.00 96.19 79 GLY A O 1
ATOM 600 N N . ALA A 1 80 ? -3.300 4.192 4.283 1.00 94.19 80 ALA A N 1
ATOM 601 C CA . ALA A 1 80 ? -4.306 3.670 5.193 1.00 94.19 80 ALA A CA 1
ATOM 602 C C . ALA A 1 80 ? -3.871 3.852 6.645 1.00 94.19 80 ALA A C 1
ATOM 604 O O . ALA A 1 80 ? -4.582 4.496 7.409 1.00 94.19 80 ALA A O 1
ATOM 605 N N . ASP A 1 81 ? -2.685 3.362 7.001 1.00 91.75 81 ASP A N 1
ATOM 606 C CA . ASP A 1 81 ? -2.289 3.264 8.400 1.00 91.75 81 ASP A CA 1
ATOM 607 C C . ASP A 1 81 ? -1.485 4.482 8.875 1.00 91.75 81 ASP A C 1
ATOM 609 O O . ASP A 1 81 ? -1.927 5.205 9.766 1.00 91.75 81 ASP A O 1
ATOM 613 N N . ILE A 1 82 ? -0.316 4.745 8.271 1.00 93.19 82 ILE A N 1
ATOM 614 C CA . ILE A 1 82 ? 0.635 5.759 8.777 1.00 93.19 82 ILE A CA 1
ATOM 615 C C . ILE A 1 82 ? 0.021 7.162 8.748 1.00 93.19 82 ILE A C 1
ATOM 617 O O . ILE A 1 82 ? 0.173 7.934 9.692 1.00 93.19 82 ILE A O 1
ATOM 621 N N . SER A 1 83 ? -0.701 7.487 7.677 1.00 94.62 83 SER A N 1
ATOM 622 C CA . SER A 1 83 ? -1.301 8.812 7.492 1.00 94.62 83 SER A CA 1
ATOM 623 C C . SER A 1 83 ? -2.544 9.050 8.361 1.00 94.62 83 SER A C 1
ATOM 625 O O . SER A 1 83 ? -3.129 10.121 8.274 1.00 94.62 83 SER A O 1
ATOM 627 N N . ASN A 1 84 ? -2.981 8.068 9.157 1.00 91.19 84 ASN A N 1
ATOM 628 C CA . ASN A 1 84 ? -4.140 8.178 10.048 1.00 91.19 84 ASN A CA 1
ATOM 629 C C . ASN A 1 84 ? -3.789 7.858 11.517 1.00 91.19 84 ASN A C 1
ATOM 631 O O . ASN A 1 84 ? -4.683 7.614 12.329 1.00 91.19 84 ASN A O 1
ATOM 635 N N . LEU A 1 85 ? -2.498 7.848 11.873 1.00 88.19 85 LEU A N 1
ATOM 636 C CA . LEU A 1 85 ? -2.035 7.603 13.247 1.00 88.19 85 LEU A CA 1
ATOM 637 C C . LEU A 1 85 ? -2.497 8.682 14.243 1.00 88.19 85 LEU A C 1
ATOM 639 O O . LEU A 1 85 ? -2.573 8.430 15.440 1.00 88.19 85 LEU A O 1
ATOM 643 N N . ASP A 1 86 ? -2.823 9.876 13.760 1.00 86.38 86 ASP A N 1
ATOM 644 C CA . ASP A 1 86 ? -3.416 10.965 14.539 1.00 86.38 86 ASP A CA 1
ATOM 645 C C . ASP A 1 86 ? -4.863 10.671 14.970 1.00 86.38 86 ASP A C 1
ATOM 647 O O . ASP A 1 86 ? -5.326 11.188 15.982 1.00 86.38 86 ASP A O 1
ATOM 651 N N . LYS A 1 87 ? -5.567 9.794 14.246 1.00 84.25 87 LYS A N 1
ATOM 652 C CA . LYS A 1 87 ? -6.968 9.425 14.516 1.00 84.25 87 LYS A CA 1
ATOM 653 C C . LYS A 1 87 ? -7.104 8.227 15.453 1.00 84.25 87 LYS A C 1
ATOM 655 O O . LYS A 1 87 ? -8.204 7.707 15.644 1.00 84.25 87 LYS A O 1
ATOM 660 N N . LEU A 1 88 ? -6.001 7.758 16.039 1.00 81.25 88 LEU A N 1
ATOM 661 C CA . LEU A 1 88 ? -6.015 6.616 16.954 1.00 81.25 88 LEU A CA 1
ATOM 662 C C . LEU A 1 88 ? -6.848 6.889 18.212 1.00 81.25 88 LEU A C 1
ATOM 664 O O . LEU A 1 88 ? -7.525 5.983 18.699 1.00 81.25 88 LEU A O 1
ATOM 668 N N . ASP A 1 89 ? -6.887 8.138 18.674 1.00 80.44 89 ASP A N 1
ATOM 669 C CA . ASP A 1 89 ? -7.692 8.546 19.830 1.00 80.44 89 ASP A CA 1
ATOM 670 C C . ASP A 1 89 ? -9.204 8.356 19.586 1.00 80.44 89 ASP A C 1
ATOM 672 O O . ASP A 1 89 ? -9.968 8.071 20.513 1.00 80.44 89 ASP A O 1
ATOM 676 N N . GLU A 1 90 ? -9.653 8.422 18.326 1.00 81.06 90 GLU A N 1
ATOM 677 C CA . GLU A 1 90 ? -11.056 8.213 17.942 1.00 81.06 90 GLU A CA 1
ATOM 678 C C . GLU A 1 90 ? -11.500 6.746 18.075 1.00 81.06 90 GLU A C 1
ATOM 680 O O . GLU A 1 90 ? -12.697 6.455 18.211 1.00 81.06 90 GLU A O 1
ATOM 685 N N . LEU A 1 91 ? -10.544 5.809 18.065 1.00 79.12 91 LEU A N 1
ATOM 686 C CA . LEU A 1 91 ? -10.808 4.372 18.155 1.00 79.12 91 LEU A CA 1
ATOM 687 C C . LEU A 1 91 ? -11.245 3.949 19.561 1.00 79.12 91 LEU A C 1
ATOM 689 O O . LEU A 1 91 ? -11.856 2.886 19.706 1.00 79.12 91 LEU A O 1
ATOM 693 N N . GLY A 1 92 ? -10.956 4.766 20.583 1.00 76.12 92 GLY A N 1
ATOM 694 C CA . GLY A 1 92 ? -11.281 4.475 21.982 1.00 76.12 92 GLY A CA 1
ATOM 695 C C . GLY A 1 92 ? -10.602 3.211 22.517 1.00 76.12 92 GLY A C 1
ATOM 696 O O . GLY A 1 92 ? -11.089 2.616 23.477 1.00 76.12 92 GLY A O 1
ATOM 697 N N . ALA A 1 93 ? -9.514 2.778 21.875 1.00 71.25 93 ALA A N 1
ATOM 698 C CA . ALA A 1 93 ? -8.777 1.571 22.209 1.00 71.25 93 ALA A CA 1
ATO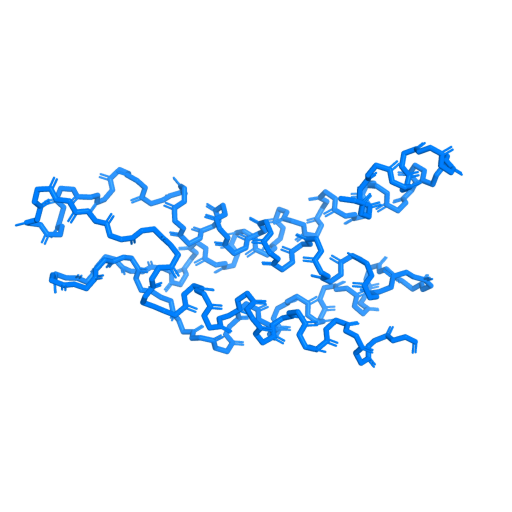M 699 C C . ALA A 1 93 ? -7.337 1.933 22.611 1.00 71.25 93 ALA A C 1
ATOM 701 O O . ALA A 1 93 ? -6.715 2.755 21.942 1.00 71.25 93 ALA A O 1
ATOM 702 N N . PRO A 1 94 ? -6.774 1.306 23.661 1.00 73.00 94 PRO A N 1
ATOM 703 C CA . PRO A 1 94 ? -5.393 1.556 24.083 1.00 73.00 94 PRO A CA 1
ATOM 704 C C . PRO A 1 94 ? -4.359 1.064 23.058 1.00 73.00 94 PRO A C 1
ATOM 706 O O . PRO A 1 94 ? -3.189 1.427 23.138 1.00 73.00 94 PRO A O 1
ATOM 709 N N . VAL A 1 95 ? -4.784 0.217 22.114 1.00 75.12 95 VAL A N 1
ATOM 710 C CA . VAL A 1 95 ? -3.978 -0.327 21.019 1.00 75.12 95 VAL A CA 1
ATOM 711 C C . VAL A 1 95 ? -4.816 -0.395 19.743 1.00 75.12 95 VAL A C 1
ATOM 713 O O . VAL A 1 95 ? -6.005 -0.715 19.795 1.00 75.12 95 VAL A O 1
ATOM 716 N N . ALA A 1 96 ? -4.188 -0.138 18.597 1.00 78.62 96 ALA A N 1
ATOM 717 C CA . ALA A 1 96 ? -4.800 -0.274 17.279 1.00 78.62 96 ALA A CA 1
ATOM 718 C C . ALA A 1 96 ? -3.979 -1.222 16.402 1.00 78.62 96 ALA A C 1
ATOM 720 O O . ALA A 1 96 ? -2.749 -1.216 16.440 1.00 78.62 96 ALA A O 1
ATOM 721 N N . SER A 1 97 ? -4.668 -2.047 15.612 1.00 78.31 97 SER A N 1
ATOM 722 C CA . SER A 1 97 ? -4.024 -2.925 14.637 1.00 78.31 97 SER A CA 1
ATOM 723 C C . SER A 1 97 ? -3.671 -2.133 13.378 1.00 78.31 97 SER A C 1
ATOM 725 O O . SER A 1 97 ? -4.547 -1.536 12.757 1.00 78.31 97 SER A O 1
ATOM 727 N N . ILE A 1 98 ? -2.389 -2.149 13.016 1.00 83.31 98 ILE A N 1
ATOM 728 C CA . ILE A 1 98 ? -1.847 -1.600 11.769 1.00 83.31 98 ILE A CA 1
ATOM 729 C C . ILE A 1 98 ? -1.766 -2.731 10.750 1.00 83.31 98 ILE A C 1
ATOM 731 O O . ILE A 1 98 ? -1.317 -3.831 11.080 1.00 83.31 98 ILE A O 1
ATOM 735 N N . GLY A 1 99 ? -2.223 -2.480 9.527 1.00 79.88 99 GLY A N 1
ATOM 736 C CA . GLY A 1 99 ? -2.363 -3.519 8.515 1.00 79.88 99 GLY A CA 1
ATOM 737 C C . GLY A 1 99 ? -3.642 -4.351 8.652 1.00 79.88 99 GLY A C 1
ATOM 738 O O . GLY A 1 99 ? -3.891 -5.207 7.813 1.00 79.88 99 GLY A O 1
ATOM 739 N N . GLY A 1 100 ? -4.476 -4.117 9.668 1.00 82.44 100 GLY A N 1
ATOM 740 C CA . GLY A 1 100 ? -5.765 -4.794 9.841 1.00 82.44 100 GLY A CA 1
ATOM 741 C C . GLY A 1 100 ? -6.879 -4.228 8.947 1.00 82.44 100 GLY A C 1
ATOM 742 O O . GLY A 1 100 ? -6.635 -3.425 8.053 1.00 82.44 100 GLY A O 1
ATOM 743 N N . ALA A 1 101 ? -8.122 -4.656 9.190 1.00 85.62 101 ALA A N 1
ATOM 744 C CA . ALA A 1 101 ? -9.342 -3.996 8.701 1.00 85.62 101 ALA A CA 1
ATOM 745 C C . ALA A 1 101 ? -9.400 -3.674 7.184 1.00 85.62 101 ALA A C 1
ATOM 747 O O . ALA A 1 101 ? -9.956 -2.655 6.772 1.00 85.62 101 ALA A O 1
ATOM 748 N N . GLY A 1 102 ? 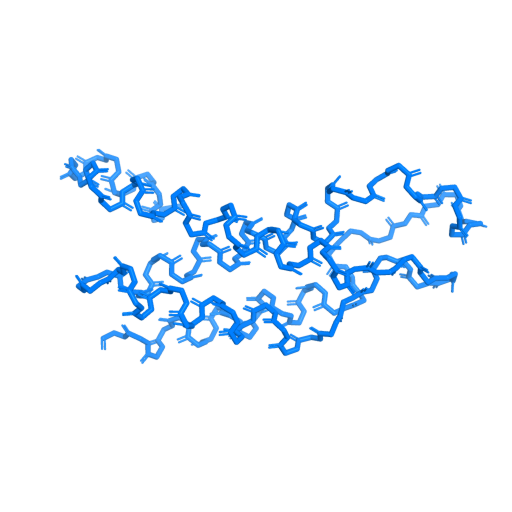-8.839 -4.555 6.351 1.00 86.50 102 GLY A N 1
ATOM 749 C CA . GLY A 1 102 ? -8.822 -4.425 4.890 1.00 86.50 102 GLY A CA 1
ATOM 750 C C . GLY A 1 102 ? -7.485 -3.972 4.294 1.00 86.50 102 GLY A C 1
ATOM 751 O 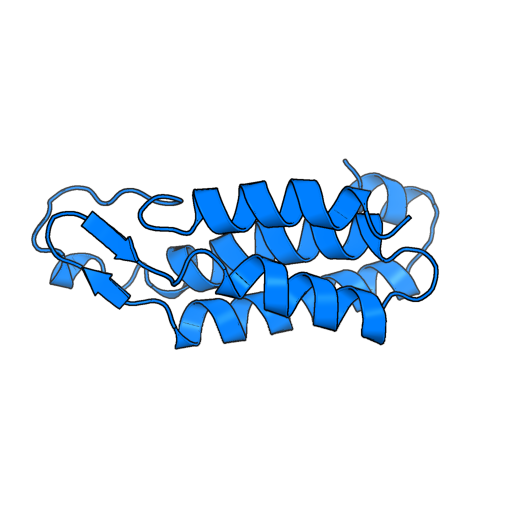O . GLY A 1 102 ? -7.284 -4.157 3.094 1.00 86.50 102 GLY A O 1
ATOM 752 N N . THR A 1 103 ? -6.539 -3.460 5.093 1.00 91.31 103 THR A N 1
ATOM 753 C CA . THR A 1 103 ? -5.196 -3.095 4.607 1.00 91.31 103 THR A CA 1
ATOM 754 C C . THR A 1 103 ? -4.399 -4.330 4.187 1.00 91.31 103 THR A C 1
ATOM 756 O O . THR A 1 103 ? -3.910 -4.382 3.059 1.00 91.31 103 THR A O 1
ATOM 759 N N . PHE A 1 104 ? -4.316 -5.360 5.037 1.00 92.44 104 PHE A N 1
ATOM 760 C CA . PHE A 1 104 ? -3.639 -6.617 4.702 1.00 92.44 104 PHE A CA 1
ATOM 761 C C . PHE A 1 104 ? -4.280 -7.313 3.503 1.00 92.44 104 PHE A C 1
ATO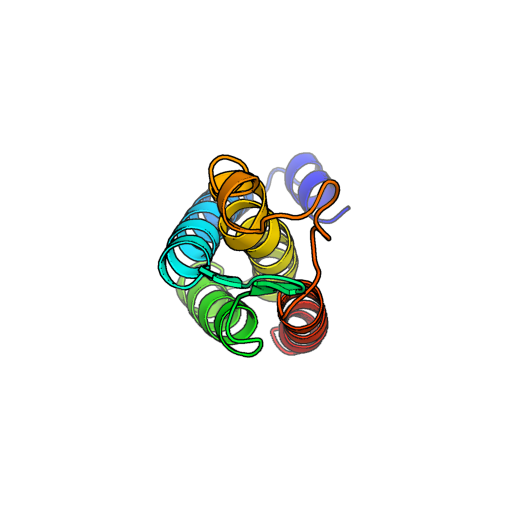M 763 O O . PHE A 1 104 ? -3.561 -7.721 2.597 1.00 92.44 104 PHE A O 1
ATOM 770 N N . ASP A 1 105 ? -5.612 -7.394 3.456 1.00 92.44 105 ASP A N 1
ATOM 771 C CA . ASP A 1 105 ? -6.334 -7.997 2.330 1.00 92.44 105 ASP A CA 1
ATOM 772 C C . ASP A 1 105 ? -6.019 -7.264 1.021 1.00 92.44 105 ASP A C 1
ATOM 774 O O . ASP A 1 105 ? -5.745 -7.893 -0.004 1.00 92.44 105 ASP A O 1
ATOM 778 N N . GLY A 1 106 ? -5.981 -5.929 1.074 1.00 93.38 106 GLY A N 1
ATOM 779 C CA . GLY A 1 106 ? -5.588 -5.089 -0.049 1.00 93.38 106 GLY A CA 1
ATOM 780 C C . GLY A 1 106 ? -4.149 -5.339 -0.493 1.00 93.38 106 G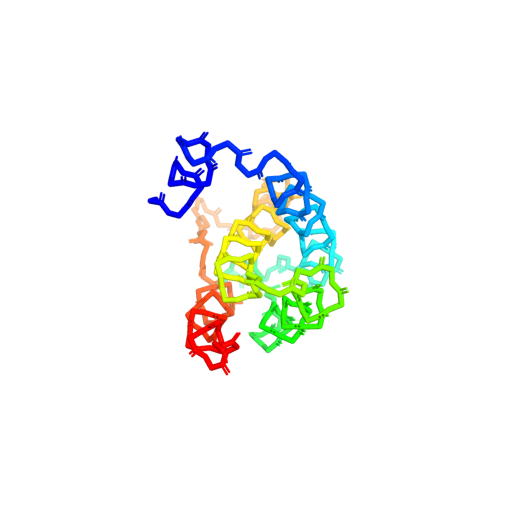LY A C 1
ATOM 781 O O . GLY A 1 106 ? -3.908 -5.541 -1.682 1.00 93.38 106 GLY A O 1
ATOM 782 N N . ILE A 1 107 ? -3.193 -5.390 0.438 1.00 95.19 107 ILE A N 1
ATOM 783 C CA . ILE A 1 107 ? -1.777 -5.674 0.146 1.00 95.19 107 ILE A CA 1
ATOM 784 C C . ILE A 1 107 ? -1.611 -7.081 -0.434 1.00 95.19 107 ILE A C 1
ATOM 786 O O . ILE A 1 107 ? -0.928 -7.256 -1.442 1.00 95.19 107 ILE A O 1
ATOM 790 N N . PHE A 1 108 ? -2.253 -8.079 0.167 1.00 94.94 108 PHE A N 1
ATOM 791 C CA . PHE A 1 108 ? -2.182 -9.470 -0.263 1.00 94.94 108 PHE A CA 1
ATOM 792 C C . PHE A 1 108 ? -2.737 -9.643 -1.678 1.00 94.94 108 PHE A C 1
ATOM 794 O O . PHE A 1 108 ? -2.060 -10.196 -2.550 1.00 94.94 108 PHE A O 1
ATOM 801 N N . LEU A 1 109 ? -3.930 -9.102 -1.941 1.00 94.88 109 LEU A N 1
ATOM 802 C CA . LEU A 1 109 ? -4.536 -9.148 -3.268 1.00 94.88 109 LEU A CA 1
ATOM 803 C C . LEU A 1 109 ? -3.704 -8.360 -4.286 1.00 94.88 109 LEU A C 1
ATOM 805 O O . LEU A 1 109 ? -3.529 -8.815 -5.413 1.00 94.88 109 LEU A O 1
ATOM 809 N N . THR A 1 110 ? -3.116 -7.231 -3.886 1.00 94.19 110 THR A N 1
ATOM 810 C CA . THR A 1 110 ? -2.178 -6.489 -4.739 1.00 94.19 110 THR A CA 1
ATOM 811 C C . THR A 1 110 ? -0.948 -7.323 -5.081 1.00 94.19 110 THR A C 1
ATOM 813 O O . THR A 1 110 ? -0.520 -7.331 -6.233 1.00 94.19 110 THR A O 1
ATOM 816 N N . GLY A 1 111 ? -0.409 -8.075 -4.120 1.00 92.94 111 GLY A N 1
ATOM 817 C CA . GLY A 1 111 ? 0.677 -9.023 -4.346 1.00 92.94 111 GLY A CA 1
ATOM 818 C C . GLY A 1 111 ? 0.320 -10.051 -5.419 1.00 92.94 111 GLY A C 1
ATOM 819 O O . GLY A 1 111 ? 1.067 -10.204 -6.383 1.00 92.94 111 GLY A O 1
ATOM 820 N N . ILE A 1 112 ? -0.856 -10.678 -5.317 1.00 94.31 112 ILE A N 1
ATOM 821 C CA . ILE A 1 112 ? -1.345 -11.635 -6.323 1.00 94.31 112 ILE A CA 1
ATOM 822 C C . ILE A 1 112 ? -1.485 -10.966 -7.694 1.00 94.31 112 ILE A C 1
ATOM 824 O O . ILE A 1 112 ? -0.941 -11.462 -8.679 1.00 94.31 112 ILE A O 1
ATOM 828 N N . LEU A 1 113 ? -2.183 -9.830 -7.769 1.00 92.69 113 LEU A N 1
ATOM 829 C CA . LEU A 1 113 ? -2.430 -9.144 -9.039 1.00 92.69 113 LEU A CA 1
ATOM 830 C C . LEU A 1 113 ? -1.143 -8.618 -9.678 1.00 92.69 113 LEU A C 1
ATOM 832 O O . LEU A 1 113 ? -1.039 -8.607 -10.900 1.00 92.69 113 LEU A O 1
ATOM 836 N N . SER A 1 114 ? -0.147 -8.228 -8.880 1.00 92.06 114 SER A N 1
ATOM 837 C CA . SER A 1 114 ? 1.141 -7.759 -9.395 1.00 92.06 114 SER A CA 1
ATOM 838 C C . SER A 1 114 ? 1.861 -8.830 -10.217 1.00 92.06 114 SER A C 1
ATOM 840 O O . SER A 1 114 ? 2.441 -8.520 -11.253 1.00 92.06 114 SER A O 1
ATOM 842 N N . VAL A 1 115 ? 1.745 -10.102 -9.823 1.00 90.56 115 VAL A N 1
ATOM 843 C CA . VAL A 1 115 ? 2.322 -11.245 -10.549 1.00 90.56 115 VAL A CA 1
ATOM 844 C C . VAL A 1 115 ? 1.548 -11.547 -11.836 1.00 90.56 115 VAL A C 1
ATOM 846 O O . VAL A 1 115 ? 2.060 -12.228 -12.710 1.00 90.56 115 VAL A O 1
ATOM 849 N N . LEU A 1 116 ? 0.331 -11.031 -12.008 1.00 90.12 116 LEU A N 1
ATOM 850 C CA . LEU A 1 116 ? -0.421 -11.181 -13.259 1.00 90.12 116 LEU A CA 1
ATOM 851 C C . LEU A 1 116 ? -0.093 -10.084 -14.288 1.00 90.12 116 LEU A C 1
ATOM 853 O O . LEU A 1 116 ? -0.546 -10.170 -15.424 1.00 90.12 116 LEU A O 1
ATOM 857 N N . LEU A 1 117 ? 0.689 -9.067 -13.906 1.00 85.44 117 LEU A N 1
ATOM 858 C CA . LEU A 1 117 ? 1.097 -7.941 -14.760 1.00 85.44 117 LEU A CA 1
ATOM 859 C C . LEU A 1 117 ? 2.459 -8.158 -15.453 1.00 85.44 117 LEU A C 1
ATOM 861 O O . LEU A 1 117 ? 3.143 -7.178 -15.763 1.00 85.44 117 LEU A O 1
ATOM 865 N N . ILE A 1 118 ? 2.876 -9.419 -15.627 1.00 76.50 118 ILE A N 1
ATOM 866 C CA . ILE A 1 118 ? 4.140 -9.805 -16.287 1.00 76.50 118 ILE A CA 1
ATOM 867 C C . ILE A 1 118 ? 4.036 -9.600 -17.800 1.00 76.50 118 ILE A C 1
ATOM 869 O O . ILE A 1 118 ? 2.990 -9.972 -18.376 1.00 76.50 118 ILE A O 1
#

Secondary structure (DSSP, 8-state):
-HHHHHHHTT-HHHHHHHHHHHHHHHHHHHHH-EEETTTEEE--TTHHHHHHHHHHHHH-TT-HHHHHHHHHHHHHIIIIIGGGGGGGGGGT-SS--SSTTTHHHHHHHHHHHHHT--

pLDDT: mean 89.94, std 7.09, range [71.25, 98.25]

Radius of gyration: 14.58 Å; chains: 1; bounding box: 36×23×43 Å